Protein AF-A0A914T9Q3-F1 (afdb_monomer)

Nearest PDB structures (foldseek):
  7q83-assembly2_D  TM=3.607E-01  e=8.531E+00  Saccharomyces cerevisiae S288C

Mean predicted aligned error: 6.14 Å

Solvent-accessible surface area (backbone atoms only — not comparable to full-atom values): 5755 Å² total; per-residue (Å²): 128,87,77,76,56,66,69,59,56,50,51,55,52,51,52,53,52,51,51,52,50,49,53,53,63,74,64,57,80,68,61,63,67,57,46,54,48,48,66,69,72,54,74,74,84,50,69,68,46,52,51,49,55,53,50,55,48,50,53,51,54,50,52,46,51,55,56,41,35,76,75,31,70,71,46,23,70,75,37,77,48,67,65,53,48,51,52,51,50,52,50,49,50,71,64,72,74,107

Sequence (98 aa):
MENIPLTFLLGFFVTIVVDRWRNIFANIGFVDSVAFYISNYVLGTDEETRVIKRNMVRYLCLTQVLILRDISIKVRKRFPNLDAVVDAVKKWVGTVFF

Foldseek 3Di:
DPDDDPVVVVVVVVVVVVVVVVVVVVPLPDLVVVLVVLVVVQDDDDPVSVVVSVVVSVVVVLVSLVVCCVVPPVSCVCDVDVVSVVVVSVVVCVPVVD

Structure (mmCIF, N/CA/C/O backbone):
data_AF-A0A914T9Q3-F1
#
_entry.id   AF-A0A914T9Q3-F1
#
loop_
_atom_site.group_PDB
_atom_site.id
_atom_site.type_symbol
_atom_site.label_atom_id
_atom_site.label_alt_id
_atom_site.label_comp_id
_atom_site.label_asym_id
_atom_site.label_entity_id
_atom_site.label_seq_id
_atom_site.pdbx_PDB_ins_code
_atom_site.Cartn_x
_atom_site.Cartn_y
_atom_site.Cartn_z
_atom_site.occupancy
_atom_site.B_iso_or_equiv
_atom_site.auth_seq_id
_atom_site.auth_comp_id
_atom_site.auth_asym_id
_atom_site.auth_atom_id
_atom_site.pdbx_PDB_model_num
ATOM 1 N N . MET A 1 1 ? 23.195 7.952 -43.291 1.00 48.06 1 MET A N 1
ATOM 2 C CA . MET A 1 1 ? 22.600 8.408 -42.020 1.00 48.06 1 MET A CA 1
ATOM 3 C C . MET A 1 1 ? 23.549 7.968 -40.929 1.00 48.06 1 MET A C 1
ATOM 5 O O . MET A 1 1 ? 23.815 6.776 -40.847 1.00 48.06 1 MET A O 1
ATOM 9 N N . GLU A 1 2 ? 24.149 8.906 -40.197 1.00 64.31 2 GLU A N 1
ATOM 10 C CA . GLU A 1 2 ? 24.953 8.571 -39.018 1.00 64.31 2 GLU A CA 1
ATOM 11 C C . GLU A 1 2 ? 24.075 7.794 -38.036 1.00 64.31 2 GLU A C 1
ATOM 13 O O . GLU A 1 2 ? 23.001 8.255 -37.645 1.00 64.31 2 GLU A O 1
ATOM 18 N N . ASN A 1 3 ? 24.497 6.578 -37.699 1.00 76.19 3 ASN A N 1
ATOM 19 C CA . ASN A 1 3 ? 23.785 5.755 -36.736 1.00 76.19 3 ASN A CA 1
ATOM 20 C C . ASN A 1 3 ? 23.940 6.402 -35.359 1.00 76.19 3 ASN A C 1
ATOM 22 O O . ASN A 1 3 ? 25.043 6.442 -34.814 1.00 76.19 3 ASN A O 1
ATOM 26 N N . ILE A 1 4 ? 22.833 6.894 -34.797 1.00 81.94 4 ILE A N 1
ATOM 27 C CA . ILE A 1 4 ? 22.783 7.317 -33.396 1.00 81.94 4 ILE A CA 1
ATOM 28 C C . ILE A 1 4 ? 23.289 6.139 -32.544 1.00 81.94 4 ILE A C 1
ATOM 30 O O . ILE A 1 4 ? 22.764 5.029 -32.689 1.00 81.94 4 ILE A O 1
ATOM 34 N N . PRO A 1 5 ? 24.290 6.338 -31.667 1.00 88.62 5 PRO A N 1
ATOM 35 C CA . PRO A 1 5 ? 24.841 5.248 -30.876 1.00 88.62 5 PRO A CA 1
ATOM 36 C C . PRO A 1 5 ? 23.761 4.620 -29.993 1.00 88.62 5 PRO A C 1
ATOM 38 O O . PRO A 1 5 ? 23.132 5.299 -29.181 1.00 88.62 5 PRO A O 1
ATOM 41 N N . LEU A 1 6 ? 23.566 3.305 -30.109 1.00 89.00 6 LEU A N 1
ATOM 42 C CA . LEU A 1 6 ? 22.583 2.566 -29.307 1.00 89.00 6 LEU A CA 1
ATOM 43 C C . LEU A 1 6 ? 22.809 2.757 -27.799 1.00 89.00 6 LEU A C 1
ATOM 45 O O . LEU A 1 6 ? 21.859 2.820 -27.024 1.00 89.00 6 LEU A O 1
ATOM 49 N N . THR A 1 7 ? 24.069 2.897 -27.391 1.00 90.94 7 THR A N 1
ATOM 50 C CA . THR A 1 7 ? 24.470 3.164 -26.005 1.00 90.94 7 THR A CA 1
ATOM 51 C C . THR A 1 7 ? 23.896 4.474 -25.473 1.00 90.94 7 THR A C 1
ATOM 53 O O . THR A 1 7 ? 23.473 4.525 -24.320 1.00 90.94 7 THR A O 1
ATOM 56 N N . PHE A 1 8 ? 23.816 5.509 -26.312 1.00 91.81 8 PHE A N 1
ATOM 57 C CA . PHE A 1 8 ? 23.213 6.789 -25.952 1.00 91.81 8 PHE A CA 1
ATOM 58 C C . PHE A 1 8 ? 21.711 6.623 -25.698 1.00 91.81 8 PHE A C 1
ATOM 60 O O . PHE A 1 8 ? 21.234 6.965 -24.619 1.00 91.81 8 PHE A O 1
ATOM 67 N N . LE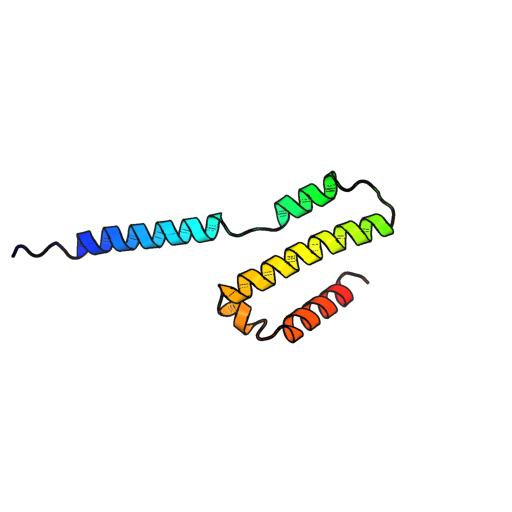U A 1 9 ? 20.979 6.010 -26.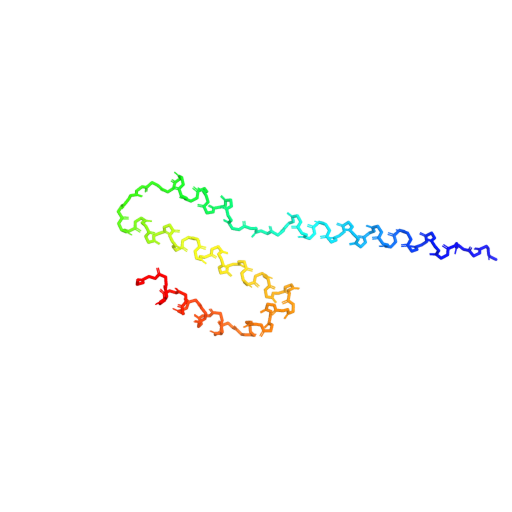637 1.00 94.81 9 LEU A N 1
ATOM 68 C CA . LEU A 1 9 ? 19.539 5.747 -26.497 1.00 94.81 9 LEU A CA 1
ATOM 69 C C . LEU A 1 9 ? 19.221 4.873 -25.276 1.00 94.81 9 LEU A C 1
ATOM 71 O O . LEU A 1 9 ? 18.273 5.153 -24.541 1.00 94.81 9 LEU A O 1
ATOM 75 N N . LEU A 1 10 ? 20.040 3.848 -25.029 1.00 95.38 10 LEU A N 1
ATOM 76 C CA . LEU A 1 10 ? 19.906 2.986 -23.859 1.00 95.38 10 LEU A CA 1
ATOM 77 C C . LEU A 1 10 ? 20.109 3.772 -22.557 1.00 95.38 10 LEU A C 1
ATOM 79 O O . LEU A 1 10 ? 19.358 3.561 -21.608 1.00 95.38 10 LEU A O 1
ATOM 83 N N . GLY A 1 11 ? 21.060 4.710 -22.526 1.00 95.50 11 GLY A N 1
ATOM 84 C CA . GLY A 1 11 ? 21.282 5.602 -21.389 1.00 95.50 11 GLY A CA 1
ATOM 85 C C . GLY A 1 11 ? 20.030 6.403 -21.016 1.00 95.50 11 GLY A C 1
ATOM 86 O O . GLY A 1 11 ? 19.611 6.372 -19.861 1.00 95.50 11 GLY A O 1
ATOM 87 N N . PHE A 1 12 ? 19.371 7.048 -21.986 1.00 95.50 12 PHE A N 1
ATOM 88 C CA . PHE A 1 12 ? 18.111 7.764 -21.724 1.00 95.50 12 PHE A CA 1
ATOM 89 C C . PHE A 1 12 ? 16.993 6.829 -21.283 1.00 95.50 12 PHE A C 1
ATOM 91 O O . PHE A 1 12 ? 16.282 7.137 -20.328 1.00 95.50 12 PHE A O 1
ATOM 98 N N . PHE A 1 13 ? 16.844 5.685 -21.955 1.00 96.19 13 PHE A N 1
ATOM 99 C CA . PHE A 1 13 ? 15.812 4.714 -21.611 1.00 96.19 13 PHE A CA 1
ATOM 100 C C . PHE A 1 13 ? 15.955 4.236 -20.162 1.00 96.19 13 PHE A C 1
ATOM 102 O O . PHE A 1 13 ? 14.989 4.283 -19.400 1.00 96.19 13 PHE A O 1
ATOM 109 N N . VAL A 1 14 ? 17.163 3.837 -19.756 1.00 97.75 14 VAL A N 1
ATOM 110 C CA . VAL A 1 14 ? 17.439 3.382 -18.388 1.00 97.75 14 VAL A CA 1
ATOM 111 C C . VAL A 1 14 ? 17.176 4.499 -17.381 1.00 97.75 14 VAL A C 1
ATOM 113 O O . VAL A 1 14 ? 16.497 4.249 -16.386 1.00 97.75 14 VAL A O 1
ATOM 116 N N . THR A 1 15 ? 17.623 5.730 -17.645 1.00 97.50 15 THR A N 1
ATOM 117 C CA . THR A 1 15 ? 17.355 6.872 -16.756 1.00 97.50 15 THR A CA 1
ATOM 118 C C . THR A 1 15 ? 15.856 7.101 -16.561 1.00 97.50 15 THR A C 1
ATOM 120 O O . THR A 1 15 ? 15.407 7.237 -15.425 1.00 97.50 15 THR A O 1
ATOM 123 N N . ILE A 1 16 ? 15.060 7.066 -17.635 1.00 97.62 16 ILE A N 1
ATOM 124 C CA . ILE A 1 16 ? 13.599 7.229 -17.555 1.00 97.62 16 ILE A CA 1
ATOM 125 C C . ILE A 1 16 ? 12.962 6.093 -16.744 1.00 97.62 16 ILE A C 1
ATOM 127 O O . ILE A 1 16 ? 12.088 6.334 -15.911 1.00 97.62 16 ILE A O 1
ATOM 131 N N . VAL A 1 17 ? 13.382 4.845 -16.970 1.00 97.94 17 VAL A N 1
ATOM 132 C CA . VAL A 1 17 ? 12.847 3.683 -16.244 1.00 97.94 17 VAL A CA 1
ATOM 133 C C . VAL A 1 17 ? 13.164 3.769 -14.750 1.00 97.94 17 VAL A C 1
ATOM 135 O O . VAL A 1 17 ? 12.275 3.543 -13.926 1.00 97.94 17 VAL A O 1
ATOM 138 N N . VAL A 1 18 ? 14.400 4.127 -14.394 1.00 98.12 18 VAL A N 1
ATOM 139 C CA . VAL A 1 18 ? 14.834 4.265 -12.996 1.00 98.12 18 VAL A CA 1
ATOM 140 C C . VAL A 1 18 ? 14.102 5.410 -12.303 1.00 98.12 18 VAL A C 1
ATOM 142 O O . VAL A 1 18 ? 13.638 5.232 -11.176 1.00 98.12 18 VAL A O 1
ATOM 145 N N . ASP A 1 19 ? 13.938 6.553 -12.970 1.00 98.06 19 ASP A N 1
ATOM 146 C CA . ASP A 1 19 ? 13.216 7.694 -12.408 1.00 98.06 19 ASP A CA 1
ATOM 147 C C . ASP A 1 19 ? 11.740 7.356 -12.151 1.00 98.06 19 ASP A C 1
ATOM 149 O O . ASP A 1 19 ? 11.216 7.573 -11.057 1.00 98.06 19 ASP A O 1
ATOM 153 N N . ARG A 1 20 ? 11.076 6.695 -13.108 1.00 97.19 20 ARG A N 1
ATOM 154 C CA . ARG A 1 20 ? 9.705 6.197 -12.917 1.00 97.19 20 ARG A CA 1
ATOM 155 C C . ARG A 1 20 ? 9.609 5.206 -11.762 1.00 97.19 20 ARG A C 1
ATOM 157 O O . ARG A 1 20 ? 8.678 5.300 -10.967 1.00 97.19 20 ARG A O 1
ATOM 164 N N . TRP A 1 21 ? 10.547 4.267 -11.650 1.00 95.69 21 TRP A N 1
ATOM 165 C CA . TRP A 1 21 ? 10.567 3.301 -10.549 1.00 95.69 21 TRP A CA 1
ATOM 166 C C . TRP A 1 21 ? 10.733 3.990 -9.190 1.00 95.69 21 TRP A C 1
ATOM 168 O O . TRP A 1 21 ? 9.989 3.689 -8.254 1.00 95.69 21 TRP A O 1
ATOM 178 N N . ARG A 1 22 ? 11.644 4.964 -9.097 1.00 96.38 22 ARG A N 1
ATOM 179 C CA . ARG A 1 22 ? 11.841 5.767 -7.888 1.00 96.38 22 ARG A CA 1
ATOM 180 C C . ARG A 1 22 ? 10.577 6.539 -7.521 1.00 96.38 22 ARG A C 1
ATOM 182 O O . ARG A 1 22 ? 10.182 6.525 -6.359 1.00 96.38 22 ARG A O 1
ATOM 189 N N . ASN A 1 23 ? 9.921 7.155 -8.504 1.00 96.19 23 ASN A N 1
ATOM 190 C CA . ASN A 1 23 ? 8.659 7.861 -8.305 1.00 96.19 23 ASN A CA 1
ATOM 191 C C . ASN A 1 23 ? 7.550 6.921 -7.818 1.00 96.19 23 ASN A C 1
ATOM 193 O O . ASN A 1 23 ? 6.836 7.268 -6.883 1.00 96.19 23 ASN A O 1
ATOM 197 N N . ILE A 1 24 ? 7.427 5.714 -8.378 1.00 92.31 24 ILE A N 1
ATOM 198 C CA . ILE A 1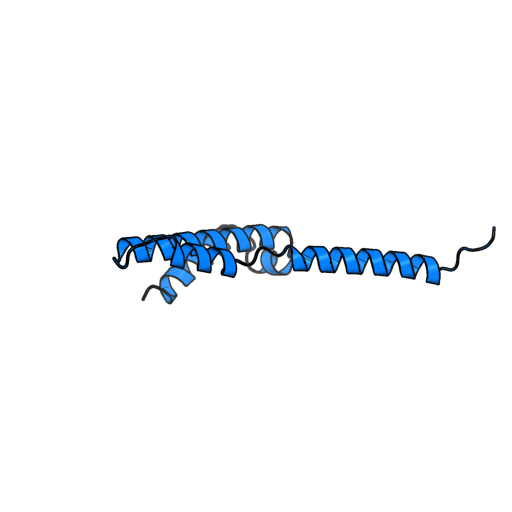 24 ? 6.467 4.713 -7.887 1.00 92.31 24 ILE A CA 1
ATOM 199 C C . ILE A 1 24 ? 6.748 4.381 -6.420 1.00 92.31 24 ILE A C 1
ATOM 201 O O . ILE A 1 24 ? 5.821 4.385 -5.619 1.00 92.31 24 ILE A O 1
ATOM 205 N N . PHE A 1 25 ? 8.011 4.131 -6.059 1.00 90.38 25 PHE A N 1
ATOM 206 C CA . PHE A 1 25 ? 8.386 3.764 -4.693 1.00 90.38 25 PHE A CA 1
ATOM 207 C C . PHE A 1 25 ? 8.142 4.896 -3.686 1.00 90.38 25 PHE A C 1
ATOM 209 O O . PHE A 1 25 ? 7.605 4.654 -2.608 1.00 90.38 25 PHE A O 1
ATOM 216 N N . ALA A 1 26 ? 8.483 6.135 -4.049 1.00 91.88 26 ALA A N 1
ATOM 217 C CA . ALA A 1 26 ? 8.274 7.309 -3.202 1.00 91.88 26 ALA A CA 1
ATOM 218 C C . ALA A 1 26 ? 6.787 7.623 -2.962 1.00 91.88 26 ALA A C 1
ATOM 220 O O . ALA A 1 26 ? 6.441 8.178 -1.926 1.00 91.88 26 ALA A O 1
ATOM 221 N N . ASN A 1 27 ? 5.913 7.251 -3.902 1.00 90.25 27 ASN A N 1
ATOM 222 C CA . ASN A 1 27 ? 4.469 7.473 -3.814 1.00 90.25 27 ASN A CA 1
ATOM 223 C C . ASN A 1 27 ? 3.694 6.261 -3.267 1.00 90.25 27 ASN A C 1
ATOM 225 O O . ASN A 1 27 ? 2.462 6.245 -3.320 1.00 90.25 27 ASN A O 1
ATOM 229 N N . ILE A 1 28 ? 4.371 5.235 -2.736 1.00 89.19 28 ILE A N 1
ATOM 230 C CA . ILE A 1 28 ? 3.677 4.165 -2.012 1.00 89.19 28 ILE A CA 1
ATOM 231 C C . ILE A 1 28 ? 3.036 4.784 -0.764 1.00 89.19 28 ILE A C 1
ATOM 233 O O . ILE A 1 28 ? 3.727 5.250 0.138 1.00 89.19 28 ILE A O 1
ATOM 237 N N . GLY A 1 29 ? 1.702 4.782 -0.712 1.00 83.19 29 GLY A N 1
ATOM 238 C CA . GLY A 1 29 ? 0.930 5.285 0.425 1.00 83.19 29 GLY A CA 1
ATOM 239 C C . GLY A 1 29 ? 1.046 4.371 1.645 1.00 83.19 29 GLY A C 1
ATOM 240 O O . GLY A 1 29 ? 0.166 3.544 1.883 1.00 83.19 29 GLY A O 1
ATOM 241 N N . PHE A 1 30 ? 2.144 4.490 2.394 1.00 86.75 30 PHE A N 1
ATOM 242 C CA . PHE A 1 30 ? 2.332 3.802 3.671 1.00 86.75 30 PHE A CA 1
ATOM 243 C C . PHE A 1 30 ? 1.339 4.321 4.720 1.00 86.75 30 PHE A C 1
ATOM 245 O O . PHE A 1 30 ? 1.076 5.520 4.817 1.00 86.75 30 PHE A O 1
ATOM 252 N N . VAL A 1 31 ? 0.774 3.408 5.511 1.00 91.06 31 VAL A N 1
ATOM 253 C CA . VAL A 1 31 ? -0.292 3.722 6.480 1.00 91.06 31 VAL A CA 1
ATOM 254 C C . VAL A 1 31 ? 0.242 4.292 7.796 1.00 91.06 31 VAL A C 1
ATOM 256 O O . VAL A 1 31 ? -0.523 4.868 8.566 1.00 91.06 31 VAL A O 1
ATOM 259 N N . ASP A 1 32 ? 1.544 4.161 8.048 1.00 90.88 32 ASP A N 1
ATOM 260 C CA . ASP A 1 32 ? 2.217 4.460 9.314 1.00 90.88 32 ASP A CA 1
ATOM 261 C C . ASP A 1 32 ? 2.027 5.914 9.758 1.00 90.88 32 ASP A C 1
ATOM 263 O O . ASP A 1 32 ? 1.638 6.175 10.897 1.00 90.88 32 ASP A O 1
ATOM 267 N N . SER A 1 33 ? 2.225 6.870 8.845 1.00 92.12 33 SER A N 1
ATOM 268 C CA . SER A 1 33 ? 2.070 8.297 9.147 1.00 92.12 33 SER A CA 1
ATOM 269 C C . SER A 1 33 ? 0.632 8.634 9.541 1.00 92.12 33 SER A C 1
ATOM 271 O O . SER A 1 33 ? 0.401 9.327 10.528 1.00 92.12 33 SER A O 1
ATOM 273 N N . VAL A 1 34 ? -0.352 8.099 8.813 1.00 92.75 34 VAL A N 1
ATOM 274 C CA . VAL A 1 34 ? -1.772 8.348 9.101 1.00 92.75 34 VAL A CA 1
ATOM 275 C C . VAL A 1 34 ? -2.196 7.657 10.396 1.00 92.75 34 VAL A C 1
ATOM 277 O O . VAL A 1 34 ? -2.907 8.254 11.201 1.00 92.75 34 VAL A O 1
ATOM 280 N N . ALA A 1 35 ? -1.718 6.438 10.651 1.00 93.44 35 ALA A N 1
ATOM 281 C CA . ALA A 1 35 ? -1.961 5.733 11.907 1.00 93.44 35 ALA A CA 1
ATOM 282 C C . ALA A 1 35 ? -1.392 6.500 13.114 1.00 93.44 35 ALA A C 1
ATOM 284 O O . ALA A 1 35 ? -2.060 6.607 14.145 1.00 93.44 35 ALA A O 1
ATOM 285 N N . PHE A 1 36 ? -0.204 7.096 12.971 1.00 94.31 36 PHE A N 1
ATOM 286 C CA . PHE A 1 36 ? 0.383 7.960 13.993 1.00 94.31 36 PHE A CA 1
ATOM 287 C C . PHE A 1 36 ? -0.487 9.194 14.265 1.00 94.31 36 PHE A C 1
ATOM 289 O O . PHE A 1 36 ? -0.751 9.519 15.425 1.00 94.31 36 PHE A O 1
ATOM 296 N N . TYR A 1 37 ? -1.003 9.846 13.219 1.00 95.31 37 TYR A N 1
ATOM 297 C CA . TYR A 1 37 ? -1.936 10.962 13.381 1.00 95.31 37 TYR A CA 1
ATOM 298 C C . TYR A 1 37 ? -3.236 10.534 14.071 1.00 95.31 37 TYR A C 1
ATOM 300 O O . TYR A 1 37 ? -3.655 11.188 15.022 1.00 95.31 37 TYR A O 1
ATOM 308 N N . ILE A 1 38 ? -3.839 9.409 13.679 1.00 94.75 38 ILE A N 1
ATOM 309 C CA . ILE A 1 38 ? -5.048 8.873 14.329 1.00 94.75 38 ILE A CA 1
ATOM 310 C C . ILE A 1 38 ? -4.806 8.635 15.824 1.00 94.75 38 ILE A C 1
ATOM 312 O O . ILE A 1 38 ? -5.655 8.972 16.647 1.00 94.75 38 ILE A O 1
ATOM 316 N N . SER A 1 39 ? -3.638 8.100 16.190 1.00 92.00 39 SER A N 1
ATOM 317 C CA . SER A 1 3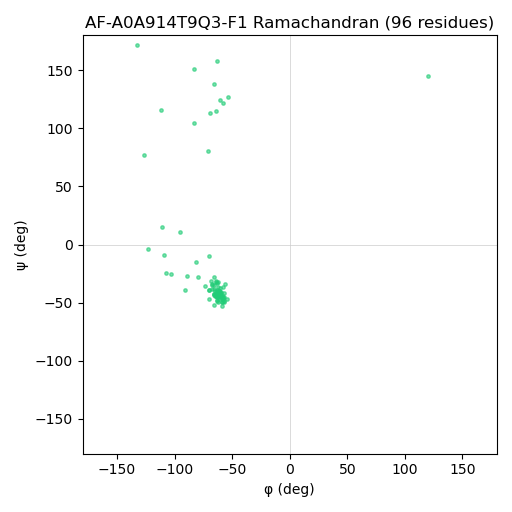9 ? -3.291 7.851 17.591 1.00 92.00 39 SER A CA 1
ATOM 318 C C . SER A 1 39 ? -3.218 9.129 18.434 1.00 92.00 39 SER A C 1
ATOM 320 O O . SER A 1 39 ? -3.538 9.071 19.620 1.00 92.00 39 SER A O 1
ATOM 322 N N . ASN A 1 40 ? -2.791 10.251 17.847 1.00 94.31 40 ASN A N 1
ATOM 323 C CA . ASN A 1 40 ? -2.603 11.520 18.557 1.00 94.31 40 ASN A CA 1
ATOM 324 C C . ASN A 1 40 ? -3.852 12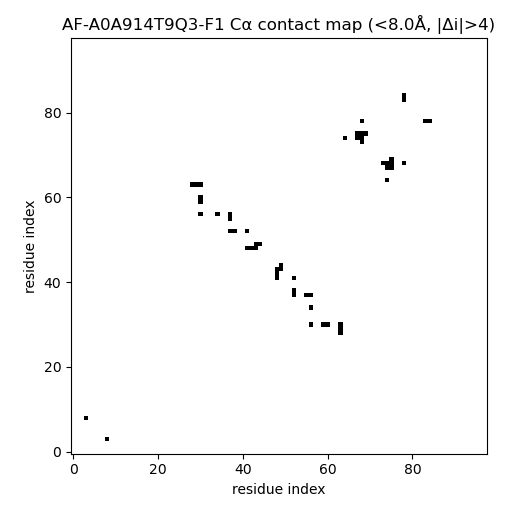.413 18.536 1.00 94.31 40 ASN A C 1
ATOM 326 O O . ASN A 1 40 ? -4.160 13.056 19.534 1.00 94.31 40 ASN A O 1
ATOM 330 N N . TYR A 1 41 ? -4.568 12.463 17.410 1.00 95.25 41 TYR A N 1
ATOM 331 C CA . TYR A 1 41 ? -5.694 13.383 17.219 1.00 95.25 41 TYR A CA 1
ATOM 332 C C . TYR A 1 41 ? -7.040 12.812 17.661 1.00 95.25 41 TYR A C 1
ATOM 334 O O . TYR A 1 41 ? -7.929 13.577 18.031 1.00 95.25 41 TYR A O 1
ATOM 342 N N . VAL A 1 42 ? -7.216 11.488 17.644 1.00 93.81 42 VAL A N 1
ATOM 343 C CA . VAL A 1 42 ? -8.416 10.871 18.215 1.00 93.81 42 VAL A CA 1
ATOM 344 C C . VAL A 1 42 ? -8.188 10.733 19.718 1.00 93.81 42 VAL A C 1
ATOM 346 O O . VAL A 1 42 ? -7.414 9.890 20.172 1.00 93.81 42 VAL A O 1
ATOM 349 N N . LEU A 1 43 ? -8.823 11.594 20.505 1.00 94.19 43 LEU A N 1
ATOM 350 C CA . LEU A 1 43 ? -8.707 11.587 21.963 1.00 94.19 43 LEU A CA 1
ATOM 351 C C . LEU A 1 43 ? -9.658 10.555 22.571 1.00 94.19 43 LEU A C 1
ATOM 353 O O . LEU A 1 43 ? -10.698 10.265 21.993 1.00 94.19 43 LEU A O 1
ATOM 357 N N . GLY A 1 44 ? -9.287 10.007 23.728 1.00 91.50 44 GLY A N 1
ATOM 358 C CA . GLY A 1 44 ? -10.070 8.993 24.438 1.00 91.50 44 GLY A CA 1
ATOM 359 C C . GLY A 1 44 ? -9.310 7.679 24.627 1.00 91.50 44 GLY A C 1
ATOM 360 O O . GLY A 1 44 ? -8.478 7.271 23.800 1.00 91.50 44 GLY A O 1
ATOM 361 N N . THR A 1 45 ? -9.577 7.055 25.771 1.00 90.94 45 THR A N 1
ATOM 362 C CA . THR A 1 45 ? -8.970 5.802 26.256 1.00 90.94 45 THR A CA 1
ATOM 363 C C . THR A 1 45 ? -10.015 4.727 26.550 1.00 90.94 45 THR A C 1
ATOM 365 O O . THR A 1 45 ? -9.658 3.597 26.879 1.00 90.94 45 THR A O 1
ATOM 368 N N . ASP A 1 46 ? -11.290 5.073 26.410 1.00 94.62 46 ASP A N 1
ATOM 369 C CA . ASP A 1 46 ? -12.431 4.178 26.485 1.00 94.62 46 ASP A CA 1
ATOM 370 C C . ASP A 1 46 ? -12.401 3.125 25.369 1.00 94.62 46 ASP A C 1
ATOM 372 O O . ASP A 1 46 ? -11.753 3.279 24.326 1.00 94.62 46 ASP A O 1
ATOM 376 N N . GLU A 1 47 ? -13.101 2.017 25.607 1.00 93.88 47 GLU A N 1
ATOM 377 C CA . GLU A 1 47 ? -13.126 0.894 24.671 1.00 93.88 47 GLU A CA 1
ATOM 378 C C . GLU A 1 47 ? -13.720 1.288 23.315 1.00 93.88 47 GLU A C 1
ATOM 380 O O . GLU A 1 47 ? -13.220 0.858 22.276 1.00 93.88 47 GLU A O 1
ATOM 385 N N . GLU A 1 48 ? -14.727 2.159 23.308 1.00 93.56 48 GLU A N 1
ATOM 386 C CA . GLU A 1 48 ? -15.362 2.637 22.082 1.00 93.56 48 GLU A CA 1
ATOM 387 C C . GLU A 1 48 ? -14.358 3.395 21.201 1.00 93.56 48 GLU A C 1
ATOM 389 O O . GLU A 1 48 ? -14.155 3.052 20.033 1.00 93.56 48 GLU A O 1
ATOM 394 N N . THR A 1 49 ? -13.619 4.339 21.780 1.00 93.88 49 THR A N 1
ATOM 395 C CA . THR A 1 49 ? -12.557 5.082 21.101 1.00 93.88 49 THR A CA 1
ATOM 396 C C . THR A 1 49 ? -11.436 4.163 20.621 1.00 93.88 49 THR A C 1
ATOM 398 O O . THR A 1 49 ? -10.917 4.334 19.511 1.00 93.88 49 THR A O 1
ATOM 401 N N . ARG A 1 50 ? -11.051 3.152 21.412 1.00 91.62 50 ARG A N 1
ATOM 402 C CA . ARG A 1 50 ? -10.062 2.147 20.985 1.00 91.62 50 ARG A CA 1
ATOM 403 C C . ARG A 1 50 ? -10.549 1.382 19.755 1.00 91.62 50 ARG A C 1
ATOM 405 O O . ARG A 1 50 ? -9.770 1.189 18.816 1.00 91.62 50 ARG A O 1
ATOM 412 N N . VAL A 1 51 ? -11.818 0.978 19.729 1.00 92.38 51 VAL A N 1
ATOM 413 C CA . VAL A 1 51 ? -12.437 0.308 18.578 1.00 92.38 51 VAL A CA 1
ATOM 414 C C . VAL A 1 51 ? -12.466 1.234 17.361 1.00 92.38 51 VAL A C 1
ATOM 416 O O . VAL A 1 51 ? -12.079 0.800 16.273 1.00 92.38 51 VAL A O 1
ATOM 419 N N . ILE A 1 52 ? -12.821 2.511 17.531 1.00 93.94 52 ILE A N 1
ATOM 420 C CA . ILE A 1 52 ? -12.819 3.514 16.454 1.00 93.94 52 ILE A CA 1
ATOM 421 C C . ILE A 1 52 ? -11.416 3.661 15.851 1.00 93.94 52 ILE A C 1
ATOM 423 O O . ILE A 1 52 ? -11.254 3.473 14.644 1.00 93.94 52 ILE A O 1
ATOM 427 N N . LYS A 1 53 ? -10.382 3.897 16.672 1.00 94.12 53 LYS A N 1
ATOM 428 C CA . LYS A 1 53 ? -8.983 4.016 16.214 1.00 94.12 53 LYS A CA 1
ATOM 429 C C . LYS A 1 53 ? -8.540 2.792 15.413 1.00 94.12 53 LYS A C 1
ATOM 431 O O . LYS A 1 53 ? -7.974 2.922 14.327 1.00 94.12 53 LYS A O 1
ATOM 436 N N . ARG A 1 54 ? -8.832 1.587 15.918 1.00 91.69 54 ARG A N 1
ATOM 437 C CA . ARG A 1 54 ? -8.498 0.329 15.231 1.00 91.69 54 ARG A CA 1
ATOM 438 C C . ARG A 1 54 ? -9.256 0.180 13.911 1.00 91.69 54 ARG A C 1
ATOM 440 O O . ARG A 1 54 ? -8.668 -0.270 12.930 1.00 91.69 54 ARG A O 1
ATOM 447 N N . ASN A 1 55 ? -10.531 0.563 13.859 1.00 92.56 55 ASN A N 1
ATOM 448 C CA . ASN A 1 55 ? -11.337 0.508 12.639 1.00 92.56 55 ASN A CA 1
ATOM 449 C C . ASN A 1 55 ? -10.856 1.508 11.579 1.00 92.56 55 ASN A C 1
ATOM 451 O O . ASN A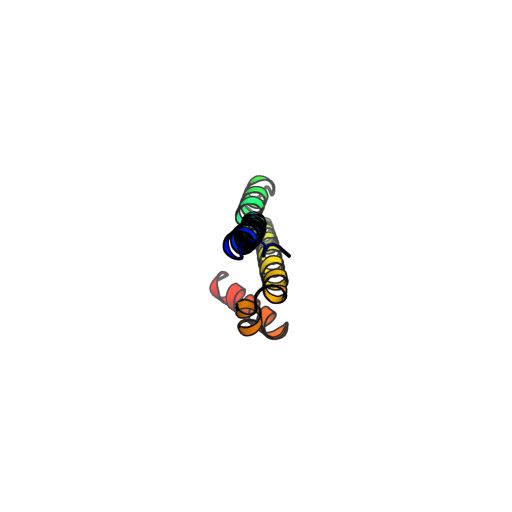 1 55 ? -10.776 1.144 10.409 1.00 92.56 55 ASN A O 1
ATOM 455 N N . MET A 1 56 ? -10.441 2.715 11.972 1.00 94.75 56 MET A N 1
ATOM 456 C CA . MET A 1 56 ? -9.835 3.677 11.045 1.00 94.75 56 MET A CA 1
ATOM 457 C C . MET A 1 56 ? -8.572 3.100 10.391 1.00 94.75 56 MET A C 1
ATOM 459 O O . MET A 1 56 ? -8.461 3.089 9.166 1.00 94.75 56 MET A O 1
ATOM 463 N N . VAL A 1 57 ? -7.654 2.537 11.187 1.00 93.44 57 VAL A N 1
ATOM 464 C CA . VAL A 1 57 ? -6.427 1.908 10.664 1.00 93.44 57 VAL A CA 1
ATOM 465 C C . VAL A 1 57 ? -6.747 0.700 9.776 1.00 93.44 57 VAL A C 1
ATOM 467 O O . VAL A 1 57 ? -6.147 0.537 8.716 1.00 93.44 57 VAL A O 1
ATOM 470 N N . ARG A 1 58 ? -7.738 -0.122 10.141 1.00 91.56 58 ARG A N 1
ATOM 471 C CA . ARG A 1 58 ? -8.215 -1.236 9.301 1.00 91.56 58 ARG A CA 1
ATOM 472 C C . ARG A 1 58 ? -8.676 -0.776 7.925 1.00 91.56 58 ARG A C 1
ATOM 474 O O . ARG A 1 58 ? -8.317 -1.411 6.936 1.00 91.56 58 ARG A O 1
ATOM 481 N N . TYR A 1 59 ? -9.451 0.305 7.850 1.00 93.44 59 TYR A N 1
ATOM 482 C CA . TYR A 1 59 ? -9.927 0.836 6.573 1.00 93.44 59 TYR A CA 1
ATOM 483 C C . TYR A 1 59 ? -8.792 1.406 5.714 1.00 93.44 59 TYR A C 1
ATOM 485 O O . TYR A 1 59 ? -8.808 1.230 4.493 1.00 93.44 59 TYR A O 1
ATOM 493 N N . LEU A 1 60 ? -7.763 1.998 6.329 1.00 93.81 60 LEU A N 1
ATOM 494 C CA . LEU A 1 60 ? -6.546 2.410 5.621 1.00 93.81 60 LEU A CA 1
ATOM 495 C C . LEU A 1 60 ? -5.803 1.204 5.031 1.00 93.81 60 LEU A C 1
ATOM 497 O O . LEU A 1 60 ? -5.505 1.187 3.837 1.00 93.81 60 LEU A O 1
ATOM 501 N N . CYS A 1 61 ? -5.578 0.159 5.832 1.00 92.69 61 CYS A N 1
ATOM 502 C CA . CYS A 1 61 ? -4.951 -1.081 5.369 1.00 92.69 61 CYS A CA 1
ATOM 503 C C . CYS A 1 61 ? -5.765 -1.760 4.256 1.00 92.69 61 CYS A C 1
ATOM 505 O O . CYS A 1 61 ? -5.195 -2.245 3.280 1.00 92.69 61 CYS A O 1
ATOM 507 N N . LEU A 1 62 ? -7.097 -1.777 4.371 1.00 93.06 62 LEU A N 1
ATOM 508 C CA . LEU A 1 62 ? -7.980 -2.319 3.338 1.00 93.06 62 LEU A CA 1
ATOM 509 C C . LEU A 1 62 ? -7.824 -1.547 2.022 1.00 93.06 62 LEU A C 1
ATOM 511 O O . LEU A 1 62 ? -7.636 -2.160 0.973 1.00 93.06 62 LEU A O 1
ATOM 515 N N . THR A 1 63 ? -7.834 -0.215 2.084 1.00 92.88 63 THR A N 1
ATOM 516 C CA . THR A 1 63 ? -7.628 0.650 0.912 1.00 92.88 63 THR A CA 1
ATOM 517 C C . THR A 1 63 ? -6.273 0.373 0.256 1.00 92.88 63 THR A C 1
ATOM 519 O O . THR A 1 63 ? -6.196 0.216 -0.962 1.00 92.88 63 THR A O 1
ATOM 522 N N . GLN A 1 64 ? -5.214 0.216 1.058 1.00 93.00 64 GLN A N 1
ATOM 523 C CA . GLN A 1 64 ? -3.882 -0.133 0.565 1.00 93.00 64 GLN A CA 1
ATOM 524 C C . GLN A 1 64 ? -3.880 -1.485 -0.166 1.00 93.00 64 GLN A C 1
ATOM 526 O O . GLN A 1 64 ? -3.317 -1.592 -1.254 1.00 93.00 64 GLN A O 1
ATOM 531 N N . VAL A 1 65 ? -4.540 -2.513 0.379 1.00 93.50 65 VAL A N 1
ATOM 532 C CA . VAL A 1 65 ? -4.658 -3.830 -0.275 1.00 93.50 65 VAL A CA 1
ATOM 533 C C . VAL A 1 65 ? -5.402 -3.732 -1.607 1.00 93.50 65 VAL A C 1
ATOM 535 O O . VAL A 1 65 ? -4.958 -4.336 -2.584 1.00 93.50 65 VAL A O 1
ATOM 538 N N . LEU A 1 66 ? -6.496 -2.968 -1.668 1.00 93.81 66 LEU A N 1
ATOM 539 C CA . LEU A 1 66 ? -7.284 -2.794 -2.891 1.00 93.81 66 LEU A CA 1
ATOM 540 C C . LEU A 1 66 ? -6.469 -2.109 -3.996 1.00 93.81 66 LEU A C 1
ATOM 542 O O . LEU A 1 66 ? -6.380 -2.640 -5.099 1.00 93.81 66 LEU A O 1
ATOM 546 N N . ILE A 1 67 ? -5.784 -1.006 -3.683 1.00 93.75 67 ILE A N 1
ATOM 547 C CA . ILE A 1 67 ? -4.927 -0.304 -4.652 1.00 93.75 67 ILE A CA 1
ATOM 548 C C . ILE A 1 67 ? -3.765 -1.204 -5.097 1.00 93.75 67 ILE A C 1
ATOM 550 O O . ILE A 1 67 ? -3.477 -1.330 -6.288 1.00 93.75 67 ILE A O 1
ATOM 554 N N . LEU A 1 68 ? -3.104 -1.887 -4.155 1.00 93.56 68 LEU A N 1
ATOM 555 C CA . LEU A 1 68 ? -1.992 -2.783 -4.472 1.00 93.56 68 LEU A CA 1
ATOM 556 C C . LEU A 1 68 ? -2.427 -3.981 -5.325 1.00 93.56 68 LEU A C 1
ATOM 558 O O . LEU A 1 68 ? -1.639 -4.457 -6.141 1.00 93.56 68 LEU A O 1
ATOM 562 N N . ARG A 1 69 ? -3.664 -4.466 -5.185 1.00 94.81 69 ARG A N 1
ATOM 563 C CA . ARG A 1 69 ? -4.234 -5.528 -6.030 1.00 94.81 69 ARG A CA 1
ATOM 564 C C . ARG A 1 69 ? -4.358 -5.093 -7.498 1.00 94.81 69 ARG A C 1
ATOM 566 O O . ARG A 1 69 ? -4.170 -5.921 -8.400 1.00 94.81 69 ARG A O 1
ATOM 573 N N . ASP A 1 70 ? -4.603 -3.811 -7.749 1.00 93.00 70 ASP A N 1
ATOM 574 C CA . ASP A 1 70 ? -4.758 -3.260 -9.100 1.00 93.00 70 ASP A CA 1
ATOM 575 C C . ASP A 1 70 ? -3.421 -3.010 -9.806 1.00 93.00 70 ASP A C 1
ATOM 577 O O . ASP A 1 70 ? -3.337 -3.158 -11.026 1.00 93.00 70 ASP A O 1
ATOM 581 N N . ILE A 1 71 ? -2.346 -2.751 -9.060 1.00 93.38 71 ILE A N 1
ATOM 582 C CA . ILE A 1 71 ? -1.019 -2.485 -9.645 1.00 93.38 71 ILE A CA 1
ATOM 583 C C . ILE A 1 71 ? -0.041 -3.665 -9.546 1.00 93.38 71 ILE A C 1
ATOM 585 O O . ILE A 1 71 ? 0.867 -3.787 -10.365 1.00 93.38 71 ILE A O 1
ATOM 589 N N . SER A 1 72 ? -0.205 -4.562 -8.567 1.00 93.88 72 SER A N 1
ATOM 590 C CA . SER A 1 72 ? 0.722 -5.668 -8.307 1.00 93.88 72 SER A CA 1
ATOM 591 C C . SER A 1 72 ? 0.104 -7.023 -8.625 1.00 93.88 72 SER A C 1
ATOM 593 O O . SER A 1 72 ? -0.796 -7.510 -7.939 1.00 93.88 72 SER A O 1
ATOM 595 N N . ILE A 1 73 ? 0.684 -7.710 -9.612 1.00 96.00 73 ILE A N 1
ATOM 596 C CA . ILE A 1 73 ? 0.301 -9.082 -9.984 1.00 96.00 73 ILE A CA 1
ATOM 597 C C . ILE A 1 73 ? 0.440 -10.034 -8.788 1.00 96.00 73 ILE A C 1
ATOM 599 O O . ILE A 1 73 ? -0.385 -10.927 -8.609 1.00 96.00 73 ILE A O 1
ATOM 603 N N . LYS A 1 74 ? 1.459 -9.844 -7.938 1.00 95.94 74 LYS A N 1
ATOM 604 C CA . LYS A 1 74 ? 1.666 -10.682 -6.745 1.00 95.94 74 LYS A CA 1
ATOM 605 C C . LYS A 1 74 ? 0.514 -10.529 -5.750 1.00 95.94 74 LYS A C 1
ATOM 607 O O . LYS A 1 74 ? 0.017 -11.528 -5.237 1.00 95.94 74 LYS A O 1
ATOM 612 N N . VAL A 1 75 ? 0.065 -9.296 -5.513 1.00 95.19 75 VAL A N 1
ATOM 613 C CA . VAL A 1 75 ? -1.056 -9.016 -4.603 1.00 95.19 75 VAL A CA 1
ATOM 614 C C . VAL A 1 75 ? -2.367 -9.514 -5.204 1.00 95.19 75 VAL A C 1
ATOM 616 O O . VAL A 1 75 ? -3.144 -10.148 -4.499 1.00 95.19 75 VAL A O 1
ATOM 619 N N . ARG A 1 76 ? -2.568 -9.359 -6.518 1.00 96.06 76 ARG A N 1
ATOM 620 C CA . ARG A 1 76 ? -3.725 -9.931 -7.223 1.00 96.06 76 ARG A CA 1
ATOM 621 C C . ARG A 1 76 ? -3.792 -11.450 -7.154 1.00 96.06 76 ARG A C 1
ATOM 623 O O . ARG A 1 76 ? -4.868 -11.994 -6.962 1.00 96.06 76 ARG A O 1
ATOM 630 N N . LYS A 1 77 ? -2.656 -12.142 -7.263 1.00 96.44 77 LYS A N 1
ATOM 631 C CA . LYS A 1 77 ? -2.599 -13.601 -7.081 1.00 96.44 77 LYS A CA 1
ATOM 632 C C . LYS A 1 77 ? -2.929 -14.018 -5.647 1.00 96.44 77 LYS A C 1
ATOM 634 O O . LYS A 1 77 ? -3.539 -15.060 -5.451 1.00 96.44 77 LYS A O 1
ATOM 639 N N . ARG A 1 78 ? -2.535 -13.212 -4.655 1.00 94.44 78 ARG A N 1
ATOM 640 C CA . ARG A 1 78 ? -2.850 -13.456 -3.240 1.00 94.44 78 ARG A CA 1
ATOM 641 C C . ARG A 1 78 ? -4.315 -13.169 -2.902 1.00 94.44 78 ARG A C 1
ATOM 643 O O . ARG A 1 78 ? -4.883 -13.879 -2.082 1.00 94.44 78 ARG A O 1
ATOM 650 N N . PHE A 1 79 ? -4.910 -12.158 -3.532 1.00 95.75 79 PHE A N 1
ATOM 651 C CA . PHE A 1 79 ? -6.304 -11.752 -3.343 1.00 95.75 79 PHE A CA 1
ATOM 652 C C . PHE A 1 79 ? -7.034 -11.703 -4.699 1.00 95.75 79 PHE A C 1
ATOM 654 O O . PHE A 1 79 ? -7.225 -10.619 -5.262 1.00 95.75 79 PHE A O 1
ATOM 661 N N . PRO A 1 80 ? -7.417 -12.861 -5.275 1.00 94.81 80 PRO A N 1
ATOM 662 C CA . PRO A 1 80 ? -7.965 -12.920 -6.632 1.00 94.81 80 PRO A CA 1
ATOM 663 C C . PRO A 1 80 ? -9.332 -12.254 -6.770 1.00 94.81 80 PRO A C 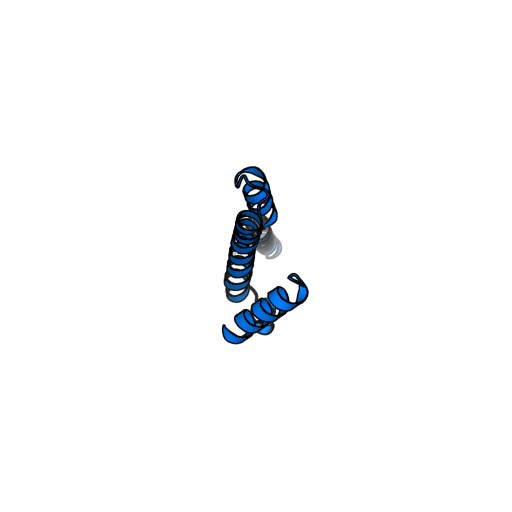1
ATOM 665 O O . PRO A 1 80 ? -9.605 -11.624 -7.788 1.00 94.81 80 PRO A O 1
ATOM 668 N N . ASN A 1 81 ? -10.172 -12.341 -5.741 1.00 94.50 81 ASN A N 1
ATOM 669 C CA . ASN A 1 81 ? -11.522 -11.783 -5.681 1.00 94.50 81 ASN A CA 1
ATOM 670 C C . ASN A 1 81 ? -11.730 -11.018 -4.361 1.00 94.50 81 ASN A C 1
ATOM 672 O O . ASN A 1 81 ? -10.862 -11.026 -3.484 1.00 94.50 81 ASN A O 1
ATOM 676 N N . LEU A 1 82 ? -12.860 -10.315 -4.244 1.00 93.06 82 LEU A N 1
ATOM 677 C CA . LEU A 1 82 ? -13.192 -9.566 -3.029 1.00 93.06 82 LEU A CA 1
ATOM 678 C C . LEU A 1 82 ? -13.479 -10.495 -1.843 1.00 93.06 82 LEU A C 1
ATOM 680 O O . LEU A 1 82 ? -13.121 -10.147 -0.722 1.00 93.06 82 LEU A O 1
ATOM 684 N N . ASP A 1 83 ? -14.013 -11.694 -2.080 1.00 94.19 83 ASP A N 1
ATOM 685 C CA . ASP A 1 83 ? -14.256 -12.684 -1.023 1.00 94.19 83 ASP A CA 1
ATOM 686 C C . ASP A 1 83 ? -12.956 -13.086 -0.314 1.00 94.19 83 ASP A C 1
ATOM 688 O O . ASP A 1 83 ? -12.892 -13.084 0.911 1.00 94.19 83 ASP A O 1
ATOM 692 N N . ALA A 1 84 ? -11.866 -13.290 -1.062 1.00 93.75 84 ALA A N 1
ATOM 693 C CA . ALA A 1 84 ? -10.544 -13.564 -0.500 1.00 93.75 84 ALA A CA 1
ATOM 694 C C . ALA A 1 84 ? -10.012 -12.405 0.362 1.00 93.75 84 ALA A C 1
ATOM 696 O O . ALA A 1 84 ? -9.281 -12.632 1.329 1.00 93.75 84 ALA A O 1
ATOM 697 N N . VAL A 1 85 ? -10.365 -11.157 0.029 1.00 93.25 85 VAL A N 1
ATOM 698 C CA . VAL A 1 85 ? -10.037 -9.988 0.862 1.00 93.25 85 VAL A CA 1
ATOM 699 C C . VAL A 1 85 ? -10.862 -10.019 2.146 1.00 93.25 85 VAL A C 1
ATOM 701 O O . VAL A 1 85 ? -10.304 -9.870 3.232 1.00 93.25 85 VAL A O 1
ATOM 704 N N . VAL A 1 86 ? -12.170 -10.260 2.040 1.00 92.50 86 VAL A N 1
ATOM 705 C CA . VAL A 1 86 ? -13.083 -10.355 3.187 1.00 92.50 86 VAL A CA 1
ATOM 706 C C . VAL A 1 86 ? -12.652 -11.469 4.141 1.00 92.50 86 VAL A C 1
ATOM 708 O O . VAL A 1 86 ? -12.578 -11.241 5.347 1.00 92.50 86 VAL A O 1
ATOM 711 N N . ASP A 1 87 ? -12.303 -12.645 3.629 1.00 92.25 87 ASP A N 1
ATOM 712 C CA . ASP A 1 87 ? -11.857 -13.780 4.439 1.00 92.25 87 ASP A CA 1
ATOM 713 C C . ASP A 1 87 ? -10.527 -13.498 5.144 1.00 92.25 87 ASP A C 1
ATOM 715 O O . ASP A 1 87 ? -10.357 -13.832 6.320 1.00 92.25 87 ASP A O 1
ATOM 719 N N . ALA A 1 88 ? -9.602 -12.801 4.478 1.00 89.75 88 ALA A N 1
ATOM 720 C CA . ALA A 1 88 ? -8.366 -12.348 5.108 1.00 89.75 88 ALA A CA 1
ATOM 721 C C . ALA A 1 88 ? -8.628 -11.332 6.232 1.00 89.75 88 ALA A C 1
ATOM 723 O O . ALA A 1 88 ? -8.022 -11.435 7.301 1.00 89.75 88 ALA A O 1
ATOM 724 N N . VAL A 1 89 ? -9.555 -10.389 6.026 1.00 85.38 89 VAL A N 1
ATOM 725 C CA . VAL A 1 89 ? -9.960 -9.414 7.051 1.00 85.38 89 VAL A CA 1
ATOM 726 C C . VAL A 1 89 ? -10.638 -10.112 8.231 1.00 85.38 89 VAL A C 1
ATOM 728 O O . VAL A 1 89 ? -10.275 -9.838 9.375 1.00 85.38 89 VAL A O 1
ATOM 731 N N . LYS A 1 90 ? -11.553 -11.059 7.987 1.00 84.88 90 LYS A N 1
ATOM 732 C CA . LYS A 1 90 ? -12.198 -11.871 9.036 1.00 84.88 90 LYS A CA 1
ATOM 733 C C . LYS A 1 90 ? -11.166 -12.632 9.866 1.00 84.88 90 LYS A C 1
ATOM 735 O O . LYS A 1 90 ? -11.210 -12.583 11.093 1.00 84.88 90 LYS A O 1
ATOM 740 N N . LYS A 1 91 ? -10.198 -13.280 9.209 1.00 82.19 91 LYS A N 1
ATOM 741 C CA . LYS A 1 91 ? -9.102 -13.983 9.889 1.00 82.19 91 LYS A CA 1
ATOM 742 C C . LYS A 1 91 ? -8.262 -13.034 10.744 1.00 82.19 91 LYS A C 1
ATOM 744 O O . LYS A 1 91 ? -7.900 -13.378 11.866 1.00 82.19 91 LYS A O 1
ATOM 749 N N . TRP A 1 92 ? -7.962 -11.841 10.234 1.00 71.94 92 TRP A N 1
ATOM 750 C CA . TRP A 1 92 ? -7.188 -10.837 10.963 1.00 71.94 92 TRP A CA 1
ATOM 751 C C . TRP A 1 92 ? -7.930 -10.322 12.198 1.00 71.94 92 TRP A C 1
ATOM 753 O O . TRP A 1 92 ? -7.351 -10.241 13.279 1.00 71.94 92 TRP A O 1
ATOM 763 N N . VAL A 1 93 ? -9.232 -10.052 12.065 1.00 67.75 93 VAL A N 1
ATOM 764 C CA . VAL A 1 93 ? -10.107 -9.704 13.192 1.00 67.75 93 VAL A CA 1
ATOM 765 C C . VAL A 1 93 ? -10.077 -10.821 14.237 1.00 67.75 93 VAL A C 1
ATOM 767 O O . VAL A 1 93 ? -9.801 -10.538 15.394 1.00 67.75 93 VAL A O 1
ATOM 770 N N . GLY A 1 94 ? -10.244 -12.082 13.834 1.00 60.88 94 GLY A N 1
ATOM 771 C CA . GLY A 1 94 ? -10.239 -13.226 14.751 1.00 60.88 94 GLY A CA 1
ATOM 772 C C . GLY A 1 94 ? -8.884 -13.591 15.372 1.00 60.88 94 GLY A C 1
ATOM 773 O O . GLY A 1 94 ? -8.858 -14.423 16.264 1.00 60.88 94 GLY A O 1
ATOM 774 N N . THR A 1 95 ? -7.766 -13.008 14.925 1.00 57.19 95 THR A N 1
ATOM 775 C CA . THR A 1 95 ? -6.422 -13.305 15.473 1.00 57.19 95 THR A CA 1
ATOM 776 C C . THR A 1 95 ? -5.863 -12.156 16.320 1.00 57.19 95 THR A C 1
ATOM 778 O O . THR A 1 95 ? -5.004 -12.382 17.159 1.00 57.19 95 THR A O 1
ATOM 781 N N . VAL A 1 96 ? -6.315 -10.917 16.094 1.00 52.12 96 VAL A N 1
ATOM 782 C CA . VAL A 1 96 ? -5.773 -9.707 16.752 1.00 52.12 96 VAL A CA 1
ATOM 783 C C . VAL A 1 96 ? -6.754 -9.107 17.776 1.00 52.12 96 VAL A C 1
ATOM 785 O O . VAL A 1 96 ? -6.397 -8.190 18.512 1.00 52.12 96 VAL A O 1
ATOM 788 N N . PHE A 1 97 ? -8.002 -9.590 17.828 1.00 46.09 97 PHE A N 1
ATOM 789 C CA . PHE A 1 97 ? -9.030 -9.138 18.783 1.00 46.09 97 PHE A CA 1
ATOM 790 C C . PHE A 1 97 ? -9.412 -10.181 19.849 1.00 46.09 97 PHE A C 1
ATOM 792 O O . PHE A 1 97 ? -10.409 -9.981 20.539 1.00 46.09 97 PHE A O 1
ATOM 799 N N . PHE A 1 98 ? -8.605 -11.231 20.019 1.00 43.78 98 PHE A N 1
ATOM 800 C CA . PHE A 1 98 ? -8.611 -12.084 21.211 1.00 43.78 98 PHE A CA 1
ATOM 801 C C . PHE A 1 98 ? -7.256 -11.998 21.907 1.00 43.78 98 PHE A C 1
ATOM 803 O O . P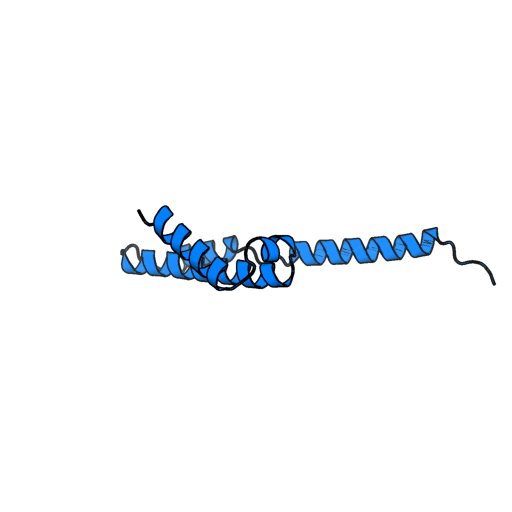HE A 1 98 ? -6.242 -11.893 21.178 1.00 43.78 98 PHE A O 1
#

Secondary structure (DSSP, 8-state):
-----HHHHHHHHHHHHHHHHHHHHHT---SHHHHHHHHHHS---SHHHHHHHHHHHHHHHH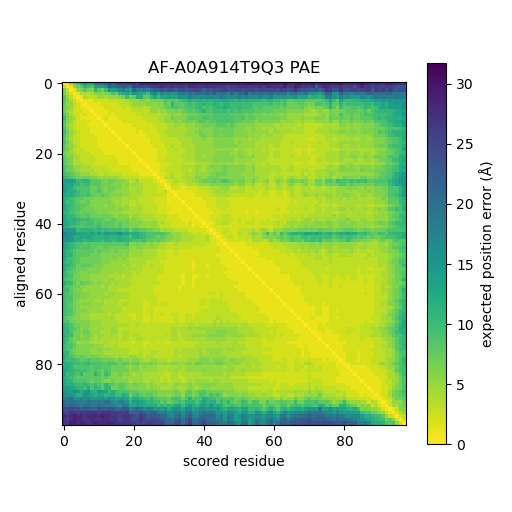HHHHHHHHH-HHHHHHS-SHHHHHHHHHHHHHHH--

Radius of gyration: 21.12 Å; Cα contacts (8 Å, |Δi|>4): 28; chains: 1; bounding box: 40×27×68 Å

pLDDT: mean 89.61, std 11.34, range [43.78, 98.12]